Protein AF-A0A1W9WIZ7-F1 (afdb_monomer_lite)

pLDDT: mean 94.09, std 6.6, range [62.38, 98.38]

Sequence (155 aa):
MKAIYQNPTNDERKLASLAHGSILVTFIISVFSSGLATLLPLLIPMYIGWSHKDRSKYVTFHAWQAATFQVSVMIFMLVLGTVLGIAWGVTTLLMPVLIGFLLLPVAIVLSVVIGITLFFTPLSGLAYGLIAAWEVYHHDNFRYRLIANWVENRL

Radius of gyration: 19.45 Å; chains: 1; bounding box: 50×31×54 Å

Secondary structure (DSSP, 8-state):
--GGG-S--HHHHHHHHHHHHHHHHHHHHHHHTTTTTTHHHHHHHHHHHHHTTTT-HHHHHHHHHHHHHHHHHHHHHHHHHHHHHHHHHHHHHTGGGSHHHHHHHHHHHHHHHHHHHHHHHHHHHHHHHHHHHHHHHH-TT---TTTHHHHHT--

Foldseek 3Di:
DPPLLPDDDLVLLLLLLVLLLLLVVLLVCCVVVVNPCSVVSLVSLVVQLVVCVPPGPLSNLSSVQNSVLSVVLSVVLVVLVVVLVVLQVVLVVCVVVVVSVVSVVVSVVSCVVSVVVNVVSSVVSNVVSNVQSVCSNVPSDDDDPVRNVVSVVVD

Structure (mmCIF, N/CA/C/O backbone):
data_AF-A0A1W9WIZ7-F1
#
_entry.id   AF-A0A1W9WIZ7-F1
#
loop_
_atom_site.group_PDB
_atom_site.id
_atom_site.type_symbol
_atom_site.label_atom_id
_atom_site.label_alt_id
_atom_site.label_comp_id
_atom_site.label_asym_id
_atom_site.label_entity_id
_atom_site.label_seq_id
_atom_site.pdbx_PDB_ins_code
_atom_site.Cartn_x
_atom_site.Cartn_y
_atom_site.Cartn_z
_atom_site.occupancy
_atom_site.B_iso_or_equiv
_atom_site.auth_seq_id
_atom_site.auth_comp_id
_atom_site.auth_asym_id
_atom_site.auth_atom_id
_atom_site.pdbx_PDB_model_num
ATOM 1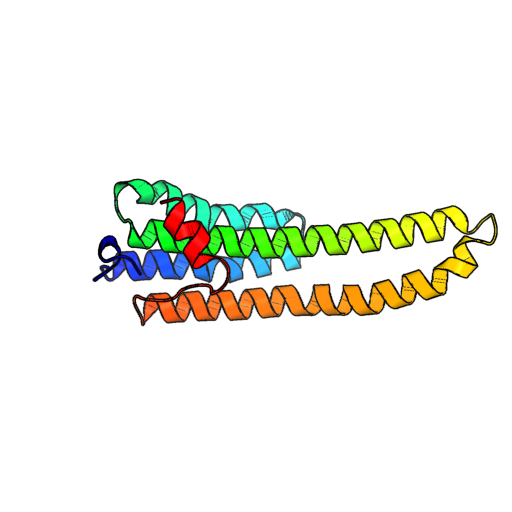 N N . MET A 1 1 ? -20.338 -11.108 9.222 1.00 62.38 1 MET A N 1
ATOM 2 C CA . MET A 1 1 ? -19.376 -10.965 10.332 1.00 62.38 1 MET A CA 1
ATOM 3 C C . MET A 1 1 ? -19.757 -12.015 11.366 1.00 62.38 1 MET A C 1
ATOM 5 O O . MET A 1 1 ? -20.958 -12.192 11.557 1.00 62.38 1 MET A O 1
ATOM 9 N N . LYS A 1 2 ? -18.810 -12.757 11.962 1.00 70.69 2 LYS A N 1
ATOM 10 C CA . LYS A 1 2 ? -19.128 -13.693 13.066 1.00 70.69 2 LYS A CA 1
ATOM 11 C C . LYS A 1 2 ? -19.900 -12.979 14.195 1.00 70.69 2 LYS A C 1
ATOM 13 O O . LYS A 1 2 ? -19.697 -11.790 14.429 1.00 70.69 2 LYS A O 1
ATOM 18 N N . ALA A 1 3 ? -20.745 -13.714 14.924 1.00 62.69 3 ALA A N 1
ATOM 19 C CA . ALA A 1 3 ? -21.577 -13.172 16.010 1.00 62.69 3 ALA A CA 1
ATOM 20 C C . ALA A 1 3 ? -20.769 -12.446 17.108 1.00 62.69 3 ALA A C 1
ATOM 22 O O . ALA A 1 3 ? -21.256 -11.495 17.707 1.00 62.69 3 ALA A O 1
ATOM 23 N N . ILE A 1 4 ? -19.505 -12.837 17.307 1.00 62.75 4 ILE A N 1
ATOM 24 C CA . ILE A 1 4 ? -18.567 -12.231 18.271 1.00 62.75 4 ILE A CA 1
ATOM 25 C C . ILE A 1 4 ? -18.165 -10.782 17.952 1.00 62.75 4 ILE A C 1
ATOM 27 O O . ILE A 1 4 ? -17.435 -10.168 18.725 1.00 62.75 4 ILE A O 1
ATOM 31 N N . TYR A 1 5 ? -18.589 -10.253 16.806 1.00 76.12 5 TYR A N 1
ATOM 32 C CA . TYR A 1 5 ? -18.322 -8.880 16.390 1.00 76.12 5 TYR A CA 1
ATOM 33 C C . TYR A 1 5 ? -19.559 -7.976 16.458 1.00 76.12 5 TYR A C 1
ATOM 35 O O . TYR A 1 5 ? -19.497 -6.830 16.025 1.00 76.12 5 TYR A O 1
ATOM 43 N N . GLN A 1 6 ? -20.694 -8.485 16.940 1.00 72.69 6 GLN A N 1
ATOM 44 C CA . GLN A 1 6 ? -21.948 -7.737 16.931 1.00 72.69 6 GLN A CA 1
ATOM 45 C C . GLN A 1 6 ? -22.123 -6.878 18.187 1.00 72.69 6 GLN A C 1
ATOM 47 O O . GLN A 1 6 ? -21.689 -7.257 19.272 1.00 72.69 6 GLN A O 1
ATOM 52 N N . ASN A 1 7 ? -22.807 -5.741 18.020 1.00 84.38 7 ASN A N 1
ATOM 53 C CA . ASN A 1 7 ? -23.104 -4.736 19.048 1.00 84.38 7 ASN A CA 1
ATOM 54 C C . ASN A 1 7 ? -21.868 -4.063 19.683 1.00 84.38 7 ASN A C 1
ATOM 56 O O . ASN A 1 7 ? -21.756 -4.044 20.911 1.00 84.38 7 ASN A O 1
ATOM 60 N N . PRO A 1 8 ? -20.946 -3.491 18.883 1.00 90.44 8 PRO A N 1
ATOM 61 C CA . PRO A 1 8 ? -19.831 -2.730 19.427 1.00 90.44 8 PRO A CA 1
ATOM 62 C C . PRO A 1 8 ? -20.324 -1.504 20.202 1.00 90.44 8 PRO A C 1
ATOM 64 O O . PRO A 1 8 ? -21.303 -0.837 19.845 1.00 90.44 8 PRO A O 1
ATOM 67 N N . THR A 1 9 ? -19.599 -1.170 21.261 1.00 93.62 9 THR A N 1
ATOM 68 C CA . THR A 1 9 ? -19.774 0.094 21.974 1.00 93.62 9 THR A CA 1
ATOM 69 C C . THR A 1 9 ? -19.383 1.281 21.086 1.00 93.62 9 THR A C 1
ATOM 71 O O . THR A 1 9 ? -18.654 1.154 20.097 1.00 93.62 9 THR A O 1
ATOM 74 N N . ASN A 1 10 ? -19.833 2.483 21.459 1.00 94.31 10 ASN A N 1
ATOM 75 C CA . ASN A 1 10 ? -19.444 3.715 20.764 1.00 94.31 10 ASN A CA 1
ATOM 76 C C . ASN A 1 10 ? -17.922 3.917 20.719 1.00 94.31 10 ASN A C 1
ATOM 78 O O . ASN A 1 10 ? -17.400 4.420 19.725 1.00 94.31 10 ASN A O 1
ATOM 82 N N . ASP A 1 11 ? -17.211 3.532 21.777 1.00 95.44 11 ASP A N 1
ATOM 83 C CA . ASP A 1 11 ? -15.762 3.708 21.852 1.00 95.44 11 ASP A CA 1
ATOM 84 C C . ASP A 1 11 ? -15.024 2.692 20.977 1.00 95.44 11 ASP A C 1
ATOM 86 O O . ASP A 1 11 ? -14.069 3.055 20.289 1.00 95.44 11 ASP A O 1
ATOM 90 N N . GLU A 1 12 ? -15.517 1.454 20.893 1.00 95.38 12 GLU A N 1
ATOM 91 C CA . GLU A 1 12 ? -15.002 0.456 19.953 1.00 95.38 12 GLU A CA 1
ATOM 92 C C . GLU A 1 12 ? -15.212 0.880 18.495 1.00 95.38 12 GLU A C 1
ATOM 94 O O . GLU A 1 12 ? -14.287 0.762 17.690 1.00 95.38 12 GLU A O 1
ATOM 99 N N . ARG A 1 13 ? -16.379 1.447 18.152 1.00 95.44 13 ARG A N 1
ATOM 100 C CA . ARG A 1 13 ? -16.624 2.037 16.824 1.00 95.44 13 ARG A CA 1
ATOM 101 C C . ARG A 1 13 ? -15.649 3.161 16.499 1.00 95.44 13 ARG A C 1
ATOM 103 O O . ARG A 1 13 ? -15.078 3.179 15.411 1.00 95.44 13 ARG A O 1
ATOM 110 N N . LYS A 1 14 ? -15.423 4.086 17.437 1.00 96.56 14 LYS A N 1
ATOM 111 C CA . LYS A 1 14 ? -14.464 5.188 17.260 1.00 96.56 14 LYS A CA 1
ATOM 112 C C . LYS A 1 14 ? -13.049 4.663 17.042 1.00 96.56 14 LYS A C 1
ATOM 114 O O . LYS A 1 14 ? -12.392 5.091 16.101 1.00 96.56 14 LYS A O 1
ATOM 119 N N . LEU A 1 15 ? -12.590 3.723 17.867 1.00 97.19 15 LEU A N 1
ATOM 120 C CA . LEU A 1 15 ? -11.254 3.133 17.743 1.00 97.19 15 LEU A CA 1
ATOM 121 C C . LEU A 1 15 ? -11.077 2.365 16.429 1.00 97.19 15 LEU A C 1
ATOM 123 O O . LEU A 1 15 ? -10.062 2.527 15.753 1.00 97.19 15 LEU A O 1
ATOM 127 N N . ALA A 1 16 ? -12.071 1.570 16.036 1.00 96.81 16 ALA A N 1
ATOM 128 C CA . ALA A 1 16 ? -12.062 0.854 14.766 1.00 96.81 16 ALA A CA 1
ATOM 129 C C . ALA A 1 16 ? -12.060 1.826 13.570 1.00 96.81 16 ALA A C 1
ATOM 131 O O . ALA A 1 16 ? -11.267 1.666 12.642 1.00 96.81 16 ALA A O 1
ATOM 132 N N . SER A 1 17 ? -12.884 2.877 13.618 1.00 97.81 17 SER A N 1
ATOM 133 C CA . SER A 1 17 ? -12.919 3.936 12.604 1.00 97.81 17 SER A CA 1
ATOM 134 C C . SER A 1 17 ? -11.576 4.667 12.503 1.00 97.81 17 SER A C 1
ATOM 136 O O . SER A 1 17 ? -11.052 4.829 11.402 1.00 97.81 17 SER A O 1
ATOM 138 N N . LEU A 1 18 ? -10.951 5.011 13.636 1.00 98.06 18 LEU A N 1
ATOM 139 C CA . LEU A 1 18 ? -9.612 5.610 13.684 1.00 98.06 18 LEU A CA 1
ATOM 140 C C . LEU A 1 18 ? -8.546 4.698 13.069 1.00 98.06 18 LEU A C 1
ATOM 142 O O . LEU A 1 18 ? -7.656 5.185 12.369 1.00 98.06 18 LEU A O 1
ATOM 146 N N . ALA A 1 19 ? -8.642 3.381 13.274 1.00 98.19 19 ALA A N 1
ATOM 147 C CA . ALA A 1 19 ? -7.713 2.441 12.660 1.00 98.19 19 ALA A CA 1
ATOM 148 C C . ALA A 1 19 ? -7.785 2.500 11.125 1.00 98.19 19 ALA A C 1
ATOM 150 O O . ALA A 1 19 ? -6.745 2.562 10.473 1.00 98.19 19 ALA A O 1
ATOM 151 N N . HIS A 1 20 ? -8.979 2.577 10.533 1.00 98.06 20 HIS A N 1
ATOM 152 C CA . HIS A 1 20 ? -9.125 2.797 9.090 1.00 98.06 20 HIS A CA 1
ATOM 153 C C . HIS A 1 20 ? -8.694 4.212 8.670 1.00 98.06 20 HIS A C 1
ATOM 155 O O . HIS A 1 20 ? -7.941 4.363 7.708 1.00 98.06 20 HIS A O 1
ATOM 161 N N . GLY A 1 21 ? -9.090 5.235 9.433 1.00 98.06 21 GLY A N 1
ATOM 162 C CA . GLY A 1 21 ? -8.785 6.646 9.180 1.00 98.06 21 GLY A CA 1
ATOM 163 C C . GLY A 1 21 ? -7.293 6.987 9.226 1.00 98.06 21 GLY A C 1
ATOM 164 O O . GLY A 1 21 ? -6.867 7.955 8.598 1.00 98.06 21 GLY A O 1
ATOM 165 N N . SER A 1 22 ? -6.470 6.155 9.871 1.00 98.25 22 SER A N 1
ATOM 166 C CA . SER A 1 22 ? -5.003 6.265 9.844 1.00 98.25 22 SER A CA 1
ATOM 167 C C . SER A 1 22 ? -4.402 6.225 8.427 1.00 98.25 22 SER A C 1
ATOM 169 O O . SER A 1 22 ? -3.270 6.671 8.225 1.00 98.25 22 SER A O 1
ATOM 171 N N . ILE A 1 23 ? -5.163 5.781 7.417 1.00 98.06 23 ILE A N 1
ATOM 172 C CA . ILE A 1 23 ? -4.781 5.898 6.004 1.00 98.06 23 ILE A CA 1
ATOM 173 C C . ILE A 1 23 ? -4.506 7.353 5.601 1.00 98.06 23 ILE A C 1
ATOM 175 O O . ILE A 1 23 ? -3.630 7.592 4.778 1.00 98.06 23 ILE A O 1
ATOM 179 N N . LEU A 1 24 ? -5.197 8.335 6.193 1.00 98.19 24 LEU A N 1
ATOM 180 C CA . LEU A 1 24 ? -4.969 9.752 5.908 1.00 98.19 24 LEU A CA 1
ATOM 181 C C . LEU A 1 24 ? -3.584 10.190 6.386 1.00 98.19 24 LEU A C 1
ATOM 183 O O . LEU A 1 24 ? -2.851 10.844 5.648 1.00 98.19 24 LEU A O 1
ATOM 187 N N . VAL A 1 25 ? -3.202 9.772 7.596 1.00 97.81 25 VAL A N 1
ATOM 188 C CA . VAL A 1 25 ? -1.852 10.002 8.132 1.00 97.81 25 VAL A CA 1
ATOM 189 C C . VAL A 1 25 ? -0.821 9.307 7.247 1.00 97.81 25 VAL A C 1
ATOM 191 O O . VAL A 1 25 ? 0.192 9.909 6.898 1.00 97.81 25 VAL A O 1
ATOM 194 N N . THR A 1 26 ? -1.116 8.076 6.818 1.00 96.50 26 THR A N 1
ATOM 195 C CA . THR A 1 26 ? -0.273 7.324 5.882 1.00 96.50 26 THR A CA 1
ATOM 196 C C . THR A 1 26 ? -0.066 8.083 4.586 1.00 96.50 26 THR A C 1
ATOM 198 O O . THR A 1 26 ? 1.074 8.285 4.181 1.00 96.50 26 THR A O 1
ATOM 201 N N . PHE A 1 27 ? -1.140 8.566 3.970 1.00 96.56 27 PHE A N 1
ATOM 202 C CA . PHE A 1 27 ? -1.098 9.330 2.733 1.00 96.56 27 PHE A CA 1
ATOM 203 C C . PHE A 1 27 ? -0.264 10.606 2.878 1.00 96.56 27 PHE A C 1
ATOM 205 O O . PHE A 1 27 ? 0.669 10.808 2.105 1.00 96.56 27 PHE A O 1
ATOM 212 N N . ILE A 1 28 ? -0.540 11.427 3.897 1.00 97.25 28 ILE A N 1
ATOM 213 C CA . ILE A 1 28 ? 0.178 12.687 4.137 1.00 97.25 28 ILE A CA 1
ATOM 214 C C . ILE A 1 28 ? 1.674 12.414 4.327 1.00 97.25 28 ILE A C 1
ATOM 216 O O . ILE A 1 28 ? 2.500 12.973 3.607 1.00 97.25 28 ILE A O 1
ATOM 220 N N . ILE A 1 29 ? 2.035 11.514 5.245 1.00 96.62 29 ILE A N 1
ATOM 221 C CA . ILE A 1 29 ? 3.443 11.208 5.521 1.00 96.62 29 ILE A CA 1
ATOM 222 C C . ILE A 1 29 ? 4.128 10.615 4.285 1.00 96.62 29 ILE A C 1
ATOM 224 O O 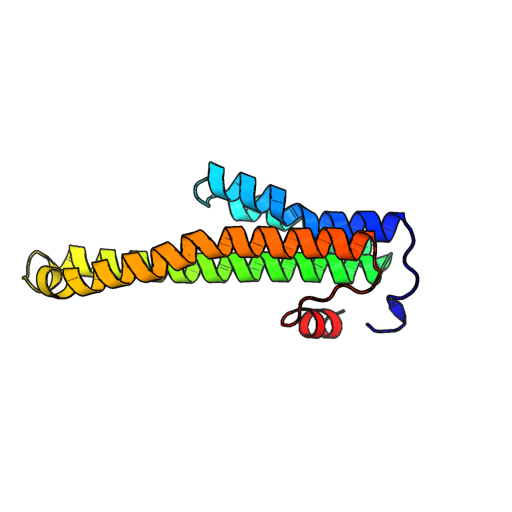. ILE A 1 29 ? 5.261 10.986 3.985 1.00 96.62 29 ILE A O 1
ATOM 228 N N . SER A 1 30 ? 3.451 9.750 3.529 1.00 93.81 30 SER A N 1
ATOM 229 C CA . SER A 1 30 ? 4.010 9.166 2.304 1.00 93.81 30 SER A CA 1
ATOM 230 C C . SER A 1 30 ? 4.286 10.232 1.244 1.00 93.81 30 SER A C 1
ATOM 232 O O . SER A 1 30 ? 5.370 10.241 0.672 1.00 93.81 30 SER A O 1
ATOM 234 N N . VAL A 1 31 ? 3.357 11.166 1.011 1.00 91.81 31 VAL A N 1
ATOM 235 C CA . VAL A 1 31 ? 3.528 12.239 0.016 1.00 91.81 31 VAL A CA 1
ATOM 236 C C . VAL A 1 31 ? 4.695 13.155 0.386 1.00 91.81 31 VAL A C 1
ATOM 238 O O . VAL A 1 31 ? 5.574 13.387 -0.439 1.00 91.81 31 VAL A O 1
ATOM 241 N N . PHE A 1 32 ? 4.754 13.632 1.632 1.00 94.44 32 PHE A N 1
ATOM 242 C CA . PHE A 1 32 ? 5.791 14.583 2.055 1.00 94.44 32 PHE A CA 1
ATOM 243 C C . PHE A 1 32 ? 7.168 13.949 2.298 1.00 94.44 32 PHE A C 1
ATOM 245 O O . PHE A 1 32 ? 8.160 14.668 2.372 1.00 94.44 32 PHE A O 1
ATOM 252 N N . SER A 1 33 ? 7.250 12.620 2.401 1.00 94.38 33 SER A N 1
ATOM 253 C CA . SER A 1 33 ? 8.519 11.889 2.532 1.00 94.38 33 SER A CA 1
ATOM 254 C C . SER A 1 33 ? 8.969 11.199 1.244 1.00 94.38 33 SER A C 1
ATOM 256 O O . SER A 1 33 ? 9.921 10.419 1.281 1.00 94.38 33 SER A O 1
ATOM 258 N N . SER A 1 34 ? 8.275 11.416 0.121 1.00 88.75 34 SER A N 1
ATOM 259 C CA . SER A 1 34 ? 8.494 10.657 -1.121 1.00 88.75 34 SER A CA 1
ATOM 260 C C . SER A 1 34 ? 8.454 9.137 -0.897 1.00 88.75 34 SER A C 1
ATOM 262 O O . SER A 1 34 ? 9.214 8.374 -1.488 1.00 88.75 34 SER A O 1
ATOM 264 N N . GLY A 1 35 ? 7.591 8.693 0.016 1.00 86.25 35 GLY A N 1
ATOM 265 C CA . GLY A 1 35 ? 7.405 7.299 0.398 1.00 86.25 35 GLY A CA 1
ATOM 266 C C . GLY A 1 35 ? 8.373 6.769 1.463 1.00 86.25 35 GLY A C 1
ATOM 267 O O . GLY A 1 35 ? 8.114 5.693 2.004 1.00 86.25 35 GLY A O 1
ATOM 268 N N . LEU A 1 36 ? 9.437 7.494 1.830 1.00 88.12 36 LEU A N 1
ATOM 269 C CA . LEU A 1 36 ? 10.474 6.996 2.749 1.00 88.12 36 LEU A CA 1
ATOM 270 C C . LEU A 1 36 ? 9.962 6.742 4.175 1.00 88.12 36 LEU A C 1
ATOM 272 O O . LEU A 1 36 ? 10.443 5.835 4.849 1.00 88.12 36 LEU A O 1
ATOM 276 N N . ALA A 1 37 ? 8.970 7.508 4.632 1.00 92.00 37 ALA A N 1
ATOM 277 C CA . ALA A 1 37 ? 8.410 7.395 5.979 1.00 92.00 37 ALA A CA 1
ATOM 278 C C . ALA A 1 37 ? 7.065 6.643 6.027 1.00 92.00 37 ALA A C 1
ATOM 280 O O . ALA A 1 37 ? 6.425 6.610 7.078 1.00 92.00 37 ALA A O 1
ATOM 281 N N . THR A 1 38 ? 6.641 6.010 4.924 1.00 90.00 38 THR A N 1
ATOM 282 C CA . THR A 1 38 ? 5.346 5.299 4.800 1.00 90.00 38 THR A CA 1
ATOM 283 C C . THR A 1 38 ? 5.142 4.227 5.874 1.00 90.00 38 THR A C 1
ATOM 285 O O . THR A 1 38 ? 4.017 3.979 6.301 1.00 90.00 38 THR A O 1
ATOM 288 N N . LEU A 1 39 ? 6.228 3.610 6.350 1.00 91.38 39 LEU A N 1
ATOM 289 C CA . LEU A 1 39 ? 6.177 2.553 7.361 1.00 91.38 39 LEU A CA 1
ATOM 290 C C . LEU A 1 39 ? 5.723 3.043 8.742 1.00 91.38 39 LEU A C 1
ATOM 292 O O . LEU A 1 39 ? 5.141 2.265 9.493 1.00 91.38 39 LEU A O 1
ATOM 296 N N . LEU A 1 40 ? 5.972 4.308 9.092 1.00 93.19 40 LEU A N 1
ATOM 297 C CA . LEU A 1 40 ? 5.671 4.826 10.431 1.00 93.19 40 LEU A CA 1
ATOM 298 C C . LEU A 1 40 ? 4.150 4.904 10.703 1.00 93.19 40 LEU A C 1
ATOM 300 O O . LEU A 1 40 ? 3.706 4.358 11.712 1.00 93.19 40 LEU A O 1
ATOM 304 N N . PRO A 1 41 ? 3.323 5.497 9.818 1.00 93.12 41 PRO A N 1
ATOM 305 C CA . PRO A 1 41 ? 1.863 5.489 9.941 1.00 93.12 41 PRO A CA 1
ATOM 306 C C . PRO A 1 41 ? 1.216 4.103 10.044 1.00 93.12 41 PRO A C 1
ATOM 308 O O . PRO A 1 41 ? 0.219 3.957 10.750 1.00 93.12 41 PRO A O 1
ATOM 311 N N . LEU A 1 42 ? 1.780 3.083 9.380 1.00 92.44 42 LEU A N 1
ATOM 312 C CA . LEU A 1 42 ? 1.255 1.707 9.409 1.00 92.44 42 LEU A CA 1
ATOM 313 C C . LEU A 1 42 ? 1.240 1.119 10.822 1.00 92.44 42 LEU A C 1
ATOM 315 O O . LEU A 1 42 ? 0.444 0.227 11.121 1.00 92.44 42 LEU A O 1
ATOM 319 N N . LEU A 1 43 ? 2.092 1.637 11.709 1.00 95.75 43 LEU A N 1
ATOM 320 C CA . LEU A 1 43 ? 2.138 1.216 13.101 1.00 95.75 43 LEU A CA 1
ATOM 321 C C . LEU A 1 43 ? 0.866 1.600 13.861 1.00 95.75 43 LEU A C 1
ATOM 323 O O . LEU A 1 43 ? 0.550 0.942 14.845 1.00 95.75 43 LEU A O 1
ATOM 327 N N . ILE A 1 44 ? 0.108 2.606 13.412 1.00 98.00 44 ILE A N 1
ATOM 328 C CA . ILE A 1 44 ? -1.117 3.066 14.081 1.00 98.00 44 ILE A CA 1
ATOM 329 C C . ILE A 1 44 ? -2.182 1.954 14.132 1.00 98.00 44 ILE A C 1
ATOM 331 O O . ILE A 1 44 ? -2.552 1.547 15.239 1.00 98.00 44 ILE A O 1
ATOM 335 N N . PRO A 1 45 ? -2.679 1.408 13.001 1.00 97.81 45 PRO A N 1
ATOM 336 C CA . PRO A 1 45 ? -3.675 0.341 13.045 1.00 97.81 45 PRO A CA 1
ATOM 337 C C . PRO A 1 45 ? -3.114 -0.938 13.682 1.00 97.81 45 PRO A C 1
ATOM 339 O O . PRO A 1 45 ? -3.833 -1.619 14.407 1.00 97.81 45 PRO A O 1
ATOM 342 N N . MET A 1 46 ? -1.824 -1.245 13.506 1.00 96.81 46 MET A N 1
ATOM 343 C CA . MET A 1 46 ? -1.198 -2.405 14.156 1.00 96.81 46 MET A CA 1
ATOM 344 C C . MET A 1 46 ? -1.183 -2.265 15.684 1.00 96.81 46 MET A C 1
ATOM 346 O O . MET A 1 46 ? -1.557 -3.192 16.402 1.00 96.81 46 MET A O 1
ATOM 350 N N . TYR A 1 47 ? -0.813 -1.087 16.189 1.00 97.88 47 TYR A N 1
ATOM 351 C CA . TYR A 1 47 ? -0.815 -0.775 17.614 1.00 97.88 47 TYR A CA 1
ATOM 352 C C . TYR A 1 47 ? -2.222 -0.866 18.209 1.00 97.88 47 TYR A C 1
ATOM 354 O O . TYR A 1 47 ? -2.401 -1.488 19.260 1.00 97.88 47 TYR A O 1
ATOM 362 N N . ILE A 1 48 ? -3.238 -0.318 17.530 1.00 97.81 48 ILE A N 1
ATOM 363 C CA . ILE A 1 48 ? -4.643 -0.447 17.953 1.00 97.81 48 ILE A CA 1
ATOM 364 C C . ILE A 1 48 ? -5.038 -1.930 18.020 1.00 97.81 48 ILE A C 1
ATOM 366 O O . ILE A 1 48 ? -5.586 -2.377 19.028 1.00 97.81 48 ILE A O 1
ATOM 370 N N . GLY A 1 49 ? -4.700 -2.712 16.991 1.00 95.94 49 GLY A N 1
ATOM 371 C CA . GLY A 1 49 ? -5.019 -4.138 16.921 1.00 95.94 49 GLY A CA 1
ATOM 372 C C . GLY A 1 49 ? -4.386 -4.958 18.045 1.00 95.94 49 GLY A C 1
ATOM 373 O O . GLY A 1 49 ? -5.080 -5.749 18.688 1.00 95.94 49 GLY A O 1
ATOM 374 N N . TRP A 1 50 ? -3.095 -4.747 18.324 1.00 96.62 50 TRP A N 1
ATOM 375 C CA . TRP A 1 50 ? -2.379 -5.438 19.401 1.00 96.62 50 TRP A CA 1
ATOM 376 C C . TRP A 1 50 ? -2.834 -5.019 20.797 1.00 96.62 50 TRP A C 1
ATOM 378 O O . TRP A 1 50 ? -3.014 -5.884 21.652 1.00 96.62 50 TRP A O 1
ATOM 388 N N . SER A 1 51 ? -3.048 -3.723 21.036 1.00 97.44 51 SER A N 1
ATOM 389 C CA . SER A 1 51 ? -3.469 -3.205 22.348 1.00 97.44 51 SER A CA 1
ATOM 390 C C . SER A 1 51 ? -4.874 -3.661 22.758 1.00 97.44 51 SER A C 1
ATOM 392 O O . SER A 1 51 ? -5.180 -3.707 23.951 1.00 97.44 51 SER A O 1
ATOM 394 N N . HIS A 1 52 ? -5.710 -4.044 21.787 1.00 95.38 52 HIS A N 1
ATOM 395 C CA . HIS A 1 52 ? -7.096 -4.459 22.013 1.00 95.38 52 HIS A CA 1
ATOM 396 C C . HIS A 1 52 ? -7.352 -5.954 21.778 1.00 95.38 52 HIS A C 1
ATOM 398 O O . HIS A 1 52 ? -8.485 -6.395 21.969 1.00 95.38 52 HIS A O 1
ATOM 404 N N . LYS A 1 53 ? -6.320 -6.748 21.446 1.00 93.38 53 LYS A N 1
ATOM 405 C CA . LYS A 1 53 ? -6.447 -8.173 21.064 1.00 93.38 53 LYS A CA 1
ATOM 406 C C . LYS A 1 53 ? -7.216 -9.044 22.069 1.00 93.38 53 LYS A C 1
ATOM 408 O O . LYS A 1 53 ? -7.941 -9.952 21.659 1.00 93.38 53 LYS A O 1
ATOM 413 N N . ASP A 1 54 ? -7.076 -8.735 23.358 1.00 93.25 54 ASP A N 1
ATOM 414 C CA . ASP A 1 54 ? -7.692 -9.469 24.471 1.00 93.25 54 ASP A CA 1
ATOM 415 C C . ASP A 1 54 ? -8.941 -8.759 25.027 1.00 93.25 54 ASP A C 1
ATOM 417 O O . ASP A 1 54 ? -9.611 -9.286 25.908 1.00 93.25 54 ASP A O 1
ATOM 421 N N . ARG A 1 55 ? -9.255 -7.552 24.530 1.00 92.38 55 ARG A N 1
ATOM 422 C CA . ARG A 1 55 ? -10.322 -6.680 25.057 1.00 92.38 55 ARG A CA 1
ATOM 423 C C . ARG A 1 55 ? -11.521 -6.578 24.124 1.00 92.38 55 ARG A C 1
ATOM 425 O O . ARG A 1 55 ? -12.648 -6.555 24.595 1.00 92.38 55 ARG A O 1
ATOM 432 N N . SER A 1 56 ? -11.283 -6.505 22.814 1.00 93.81 56 SER A N 1
ATOM 433 C CA . SER A 1 56 ? -12.340 -6.318 21.821 1.00 93.81 56 SER A CA 1
ATOM 434 C C . SER A 1 56 ? -12.004 -7.020 20.514 1.00 93.81 56 SER A C 1
ATOM 436 O O . SER A 1 56 ? -11.137 -6.589 19.753 1.00 93.81 56 SER A O 1
ATOM 438 N N . LYS A 1 57 ? -12.753 -8.085 20.207 1.00 93.62 57 LYS A N 1
ATOM 439 C CA . LYS A 1 57 ? -12.638 -8.776 18.917 1.00 93.62 57 LYS A CA 1
ATOM 440 C C . LYS A 1 57 ? -13.029 -7.858 17.757 1.00 93.62 57 LYS A C 1
ATOM 442 O O . LYS A 1 57 ? -12.393 -7.935 16.708 1.00 93.62 57 LYS A O 1
ATOM 447 N N . TYR A 1 58 ? -14.004 -6.966 17.953 1.00 94.25 58 TYR A N 1
ATOM 448 C CA . TYR A 1 58 ? -14.429 -5.982 16.953 1.00 94.25 58 TYR A CA 1
ATOM 449 C C . TYR A 1 58 ? -13.297 -5.019 16.575 1.00 94.25 58 TYR A C 1
ATOM 451 O O . TYR A 1 58 ? -12.913 -4.947 15.405 1.00 94.25 58 TYR A O 1
ATOM 459 N N . VAL A 1 59 ? -12.700 -4.339 17.564 1.00 96.12 59 VAL A N 1
ATOM 460 C CA . VAL A 1 59 ? -11.600 -3.388 17.324 1.00 96.12 59 VAL A CA 1
ATOM 461 C C . VAL A 1 59 ? -10.412 -4.098 16.695 1.00 96.12 59 VAL A C 1
ATOM 463 O O . VAL A 1 59 ? -9.866 -3.624 15.702 1.00 96.12 59 VAL A O 1
ATOM 466 N N . THR A 1 60 ? -10.038 -5.263 17.225 1.00 95.88 60 THR A N 1
ATOM 467 C CA . THR A 1 60 ? -8.918 -6.044 16.698 1.00 95.88 60 THR A CA 1
ATOM 468 C C . THR A 1 60 ? -9.143 -6.463 15.251 1.00 95.88 60 THR A C 1
ATOM 470 O O . THR A 1 60 ? -8.228 -6.330 14.441 1.00 95.88 60 THR A O 1
ATOM 473 N N . PHE A 1 61 ? -10.347 -6.908 14.891 1.00 95.44 61 PHE A N 1
ATOM 474 C CA . PHE A 1 61 ? -10.667 -7.251 13.509 1.00 95.44 61 PHE A CA 1
ATOM 475 C C . PHE A 1 61 ? -10.495 -6.063 12.564 1.00 95.44 61 PHE A C 1
ATOM 477 O O . PHE A 1 61 ? -9.750 -6.180 11.593 1.00 95.44 61 PHE A O 1
ATOM 484 N N . HIS A 1 62 ? -11.117 -4.919 12.857 1.00 96.50 62 HIS A N 1
ATOM 485 C CA . HIS A 1 62 ? -11.025 -3.730 12.004 1.00 96.50 62 HIS A CA 1
ATOM 486 C C . HIS A 1 62 ? -9.609 -3.166 11.924 1.00 96.50 62 HIS A C 1
ATOM 488 O O . HIS A 1 62 ? -9.142 -2.808 10.844 1.00 96.50 62 HIS A O 1
ATOM 494 N N . ALA A 1 63 ? -8.885 -3.160 13.041 1.00 97.44 63 ALA A N 1
ATOM 495 C CA . ALA A 1 63 ? -7.510 -2.697 13.087 1.00 97.44 63 ALA A CA 1
ATOM 496 C C . ALA A 1 63 ? -6.577 -3.566 12.228 1.00 97.44 63 ALA A C 1
ATOM 498 O O . ALA A 1 63 ? -5.815 -3.036 11.418 1.00 97.44 63 ALA A O 1
ATOM 499 N N . TRP A 1 64 ? -6.693 -4.896 12.304 1.00 96.88 64 TRP A N 1
ATOM 500 C CA . TRP A 1 64 ? -5.942 -5.790 11.418 1.00 96.88 64 TRP A CA 1
ATOM 501 C C . TRP A 1 64 ? -6.403 -5.720 9.964 1.00 96.88 64 TRP A C 1
ATOM 503 O O . TRP A 1 64 ? -5.574 -5.837 9.060 1.00 96.88 64 TRP A O 1
ATOM 513 N N . GLN A 1 65 ? -7.694 -5.487 9.712 1.00 96.50 65 GLN A N 1
ATOM 514 C CA . GLN A 1 65 ? -8.216 -5.256 8.364 1.00 96.50 65 GLN A CA 1
ATOM 515 C C . GLN A 1 65 ? -7.600 -4.001 7.735 1.00 96.50 65 GLN A C 1
ATOM 517 O O . GLN A 1 65 ? -7.131 -4.054 6.598 1.00 96.50 65 GLN A O 1
ATOM 522 N N . ALA A 1 66 ? -7.561 -2.896 8.485 1.00 97.75 66 ALA A N 1
ATOM 523 C CA . ALA A 1 66 ? -6.948 -1.640 8.076 1.00 97.75 66 ALA A CA 1
ATOM 524 C C . ALA A 1 66 ? -5.438 -1.793 7.860 1.00 97.75 66 ALA A C 1
ATOM 526 O O . ALA A 1 66 ? -4.946 -1.428 6.796 1.00 97.75 66 ALA A O 1
ATOM 527 N N . ALA A 1 67 ? -4.719 -2.401 8.810 1.00 97.31 67 ALA A N 1
ATOM 528 C CA . ALA A 1 67 ? -3.284 -2.652 8.681 1.00 97.31 67 ALA A CA 1
ATOM 529 C C . ALA A 1 67 ? -2.968 -3.497 7.437 1.00 97.31 67 ALA A C 1
ATOM 531 O O . ALA A 1 67 ? -2.118 -3.126 6.631 1.00 97.31 67 ALA A O 1
ATOM 532 N N . THR A 1 68 ? -3.702 -4.595 7.228 1.00 97.06 68 THR A N 1
ATOM 533 C CA . THR A 1 68 ? -3.501 -5.482 6.071 1.00 97.06 68 THR A CA 1
ATOM 534 C C . THR A 1 68 ? -3.772 -4.757 4.755 1.00 97.06 68 THR A C 1
ATOM 536 O O . THR A 1 68 ? -3.019 -4.925 3.797 1.00 97.06 68 THR A O 1
ATOM 539 N N . PHE A 1 69 ? -4.813 -3.922 4.697 1.00 97.44 69 PHE A N 1
ATOM 540 C CA . PHE A 1 69 ? -5.103 -3.105 3.521 1.00 97.44 69 PHE A CA 1
ATOM 541 C C . PHE A 1 69 ? -3.974 -2.123 3.209 1.00 97.44 69 PHE A C 1
ATOM 543 O O . PHE A 1 69 ? -3.470 -2.117 2.087 1.00 97.44 69 PHE A O 1
ATOM 550 N N . GLN A 1 70 ? -3.528 -1.347 4.199 1.00 97.38 70 GLN A N 1
ATOM 551 C CA . GLN A 1 70 ? -2.465 -0.363 3.994 1.00 97.38 70 GLN A CA 1
ATOM 552 C C . GLN A 1 70 ? -1.134 -1.030 3.607 1.00 97.38 70 GLN A C 1
ATOM 554 O O . GLN A 1 70 ? -0.469 -0.572 2.678 1.00 97.38 70 GLN A O 1
ATOM 559 N N . VAL A 1 71 ? -0.784 -2.159 4.236 1.00 96.38 71 VAL A N 1
ATOM 560 C CA . VAL A 1 71 ? 0.392 -2.966 3.864 1.00 96.38 71 VAL A CA 1
ATOM 561 C C . VAL A 1 71 ? 0.271 -3.503 2.437 1.00 96.38 71 VAL A C 1
ATOM 563 O O . VAL A 1 71 ? 1.242 -3.454 1.688 1.00 96.38 71 VAL A O 1
ATOM 566 N N . SER A 1 72 ? -0.910 -3.972 2.027 1.00 96.31 72 SER A N 1
ATOM 567 C CA . SER A 1 72 ? -1.127 -4.481 0.665 1.00 96.31 72 SER A CA 1
ATOM 568 C C . SER A 1 72 ? -0.933 -3.386 -0.383 1.00 96.31 72 SER A C 1
ATOM 570 O O . SER A 1 72 ? -0.251 -3.608 -1.382 1.00 96.31 72 SER A O 1
ATOM 572 N N . VAL A 1 73 ? -1.480 -2.190 -0.134 1.00 95.88 73 VAL A N 1
ATOM 573 C CA . VAL A 1 73 ? -1.273 -1.018 -0.997 1.00 95.88 73 VAL A CA 1
ATOM 574 C C . VAL A 1 73 ? 0.211 -0.657 -1.055 1.00 95.88 73 VAL A C 1
ATOM 576 O O . VAL A 1 73 ? 0.748 -0.484 -2.144 1.00 95.88 73 VAL A O 1
ATOM 579 N N . MET A 1 74 ? 0.902 -0.609 0.087 1.00 94.88 74 MET A N 1
ATOM 580 C CA . MET A 1 74 ? 2.335 -0.308 0.131 1.00 94.88 74 MET A CA 1
ATOM 581 C C . MET A 1 74 ? 3.169 -1.324 -0.661 1.00 94.88 74 MET A C 1
ATOM 583 O O . MET A 1 74 ? 4.017 -0.922 -1.453 1.00 94.88 74 MET A O 1
ATOM 587 N N . ILE A 1 75 ? 2.933 -2.627 -0.475 1.00 95.94 75 ILE A N 1
ATOM 588 C CA . ILE A 1 75 ? 3.656 -3.685 -1.197 1.00 95.94 75 ILE A CA 1
ATOM 589 C C . ILE A 1 75 ? 3.426 -3.550 -2.702 1.00 95.94 75 ILE A C 1
ATOM 591 O O . ILE A 1 75 ? 4.380 -3.617 -3.472 1.00 95.94 75 ILE A O 1
ATOM 595 N N . PHE A 1 76 ? 2.182 -3.318 -3.124 1.00 96.31 76 PHE A N 1
ATOM 596 C CA . PHE A 1 76 ? 1.857 -3.116 -4.533 1.00 96.31 76 PHE A CA 1
ATOM 597 C C . PHE A 1 76 ? 2.626 -1.927 -5.133 1.00 96.31 76 PHE A C 1
ATOM 599 O O . PHE A 1 76 ? 3.243 -2.060 -6.190 1.00 96.31 76 PHE A O 1
ATOM 606 N N . MET A 1 77 ? 2.666 -0.795 -4.425 1.00 94.88 77 MET A N 1
ATOM 607 C CA . MET A 1 77 ? 3.422 0.389 -4.844 1.00 94.88 77 MET A CA 1
ATOM 608 C C . MET A 1 77 ? 4.925 0.131 -4.922 1.00 94.88 77 MET A C 1
ATOM 610 O O . MET A 1 77 ? 5.566 0.521 -5.897 1.00 94.88 77 MET A O 1
ATOM 614 N N . LEU A 1 78 ? 5.483 -0.547 -3.915 1.00 95.06 78 LEU A N 1
ATOM 615 C CA . LEU A 1 78 ? 6.899 -0.892 -3.869 1.00 95.06 78 LEU A CA 1
ATOM 616 C C . LEU A 1 78 ? 7.284 -1.771 -5.061 1.00 95.06 78 LEU A C 1
ATOM 618 O O . LEU A 1 78 ? 8.245 -1.457 -5.755 1.00 95.06 78 LEU A O 1
ATOM 622 N N . VAL A 1 79 ? 6.506 -2.821 -5.344 1.00 97.50 79 VAL A N 1
ATOM 623 C CA . VAL A 1 79 ? 6.749 -3.724 -6.478 1.00 97.50 79 VAL A CA 1
ATOM 624 C C . VAL A 1 79 ? 6.735 -2.958 -7.800 1.00 97.50 79 VAL A C 1
ATOM 626 O O . VAL A 1 79 ? 7.669 -3.093 -8.589 1.00 97.50 79 VAL A O 1
ATOM 629 N N . LEU A 1 80 ? 5.724 -2.118 -8.037 1.00 97.25 80 LEU A N 1
ATOM 630 C CA . LEU A 1 80 ? 5.638 -1.317 -9.260 1.00 97.25 80 LEU A CA 1
ATOM 631 C C . LEU A 1 80 ? 6.804 -0.330 -9.400 1.00 97.25 80 LEU A C 1
ATOM 633 O O . LEU A 1 80 ? 7.397 -0.226 -10.475 1.00 97.25 80 LEU A O 1
ATOM 637 N N . GLY A 1 81 ? 7.162 0.360 -8.314 1.00 95.75 81 GLY A N 1
ATOM 638 C CA . GLY A 1 81 ? 8.306 1.269 -8.286 1.00 95.75 81 GLY A CA 1
ATOM 639 C C . GLY A 1 81 ? 9.628 0.547 -8.558 1.00 95.75 81 GLY A C 1
ATOM 640 O O . GLY A 1 81 ? 10.445 1.032 -9.337 1.00 95.75 81 GLY A O 1
ATOM 641 N N . THR A 1 82 ? 9.822 -0.645 -7.985 1.00 96.62 82 THR A N 1
ATOM 642 C CA . THR A 1 82 ? 11.001 -1.483 -8.238 1.00 96.62 82 THR A CA 1
ATOM 643 C C . THR A 1 82 ? 11.066 -1.949 -9.689 1.00 96.62 82 THR A C 1
ATOM 645 O O . THR A 1 82 ? 12.123 -1.838 -10.304 1.00 96.62 82 THR A O 1
ATOM 648 N N . VAL A 1 83 ? 9.955 -2.417 -10.269 1.00 97.81 83 VAL A N 1
ATOM 649 C CA . VAL A 1 83 ? 9.903 -2.819 -11.686 1.00 97.81 83 VAL A CA 1
ATOM 650 C C . VAL A 1 83 ? 10.290 -1.652 -12.593 1.00 97.81 83 VAL A C 1
ATOM 652 O O . VAL A 1 83 ? 11.120 -1.823 -13.485 1.00 97.81 83 VAL A O 1
ATOM 655 N N . LEU A 1 84 ? 9.747 -0.459 -12.337 1.00 97.81 84 LEU A N 1
ATOM 656 C CA . LEU A 1 84 ? 10.079 0.734 -13.110 1.00 97.81 84 LEU A CA 1
ATOM 657 C C . LEU A 1 84 ? 11.556 1.129 -12.951 1.00 97.81 84 LEU A C 1
ATOM 659 O O . LEU A 1 84 ? 12.224 1.422 -13.942 1.00 97.81 84 LEU A O 1
ATOM 663 N N . GLY A 1 85 ? 12.081 1.087 -11.724 1.00 97.38 85 GLY A N 1
ATOM 664 C CA . GLY A 1 85 ? 13.489 1.360 -11.437 1.00 97.38 85 GLY A CA 1
ATOM 665 C C . GLY A 1 85 ? 14.438 0.391 -12.146 1.00 97.38 85 GLY A C 1
ATOM 666 O O . GLY A 1 85 ? 15.424 0.826 -12.736 1.00 97.38 85 GLY A O 1
ATOM 667 N N . ILE A 1 86 ? 14.117 -0.908 -12.163 1.00 98.31 86 ILE A N 1
ATOM 668 C CA . ILE A 1 86 ? 14.888 -1.927 -12.892 1.00 98.31 86 ILE A CA 1
ATOM 669 C C . ILE A 1 86 ? 14.814 -1.681 -14.400 1.00 98.31 86 ILE A C 1
ATOM 671 O O . ILE A 1 86 ? 15.848 -1.710 -15.064 1.00 98.31 86 ILE A O 1
ATOM 675 N N . ALA A 1 87 ? 13.626 -1.406 -14.946 1.00 97.94 87 ALA A N 1
ATOM 676 C CA . ALA A 1 87 ? 13.455 -1.144 -16.374 1.00 97.94 87 ALA A CA 1
ATOM 677 C C . ALA A 1 87 ? 14.329 0.030 -16.840 1.00 97.94 87 ALA A C 1
ATOM 679 O O . ALA A 1 87 ? 15.043 -0.088 -17.838 1.00 97.94 87 ALA A O 1
ATOM 680 N N . TRP A 1 88 ? 14.339 1.131 -16.083 1.00 98.31 88 TRP A N 1
ATOM 681 C CA . TRP A 1 88 ? 15.215 2.267 -16.364 1.00 98.31 88 TRP A CA 1
ATOM 682 C C . TRP A 1 88 ? 16.688 1.949 -16.138 1.00 98.31 88 TRP A C 1
ATOM 684 O O . TRP A 1 88 ? 17.497 2.293 -16.992 1.00 98.31 88 TRP A O 1
ATOM 694 N N . GLY A 1 89 ? 17.041 1.260 -15.051 1.00 98.31 89 GLY A N 1
ATOM 695 C CA . GLY A 1 89 ? 18.423 0.873 -14.760 1.00 98.31 89 GLY A CA 1
ATOM 696 C C . GLY A 1 89 ? 19.040 -0.003 -15.853 1.00 98.31 89 GLY A C 1
ATOM 697 O O . GLY A 1 89 ? 20.157 0.254 -16.288 1.00 98.31 89 GLY A O 1
ATOM 698 N N . VAL A 1 90 ? 18.301 -0.997 -16.354 1.00 98.25 90 VAL A N 1
ATOM 699 C CA . VAL A 1 90 ? 18.740 -1.849 -17.473 1.00 98.25 90 VAL A CA 1
ATOM 700 C C . VAL A 1 90 ? 18.834 -1.044 -18.768 1.00 98.25 90 VAL A C 1
ATOM 702 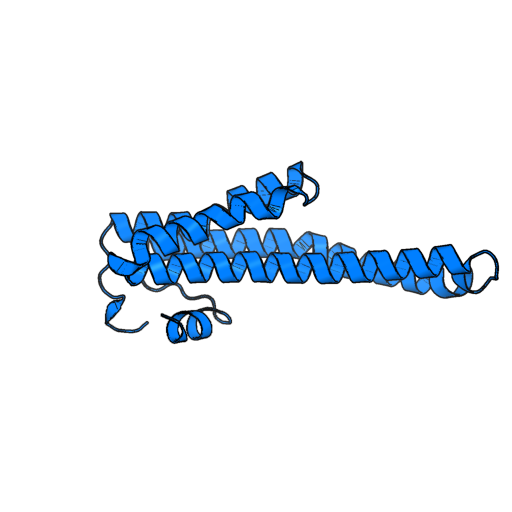O O . VAL A 1 90 ? 19.821 -1.154 -19.493 1.00 98.25 90 VAL A O 1
ATOM 705 N N . THR A 1 91 ? 17.828 -0.211 -19.048 1.00 98.31 91 THR A N 1
ATOM 706 C CA . THR A 1 91 ? 17.790 0.619 -20.258 1.00 98.31 91 THR A CA 1
ATOM 707 C C . THR A 1 91 ? 18.992 1.557 -20.321 1.00 98.31 91 THR A C 1
ATOM 709 O O . THR A 1 91 ? 19.673 1.593 -21.341 1.00 98.31 91 THR A O 1
ATOM 712 N N . THR A 1 92 ? 19.299 2.272 -19.234 1.00 98.06 92 THR A N 1
ATOM 713 C CA . THR A 1 92 ? 20.434 3.204 -19.177 1.00 98.06 92 THR A CA 1
ATOM 714 C C . THR A 1 92 ? 21.776 2.480 -19.194 1.00 98.06 92 THR A C 1
ATOM 716 O O . THR A 1 92 ? 22.676 2.911 -19.914 1.00 98.06 92 THR A O 1
ATOM 719 N N . LEU A 1 93 ? 21.903 1.351 -18.487 1.00 98.38 93 LEU A N 1
ATOM 720 C CA . LEU A 1 93 ? 23.118 0.531 -18.477 1.00 98.38 93 LEU A CA 1
ATOM 721 C C . LEU A 1 93 ? 23.494 0.025 -19.877 1.00 98.38 93 LEU A C 1
ATOM 723 O O . LEU A 1 93 ? 24.675 -0.034 -20.212 1.00 98.38 93 LEU A O 1
ATOM 727 N N . LEU A 1 94 ? 22.503 -0.325 -20.702 1.00 98.12 94 LEU A N 1
ATOM 728 C CA . LEU A 1 94 ? 22.706 -0.868 -22.048 1.00 98.12 94 LEU A CA 1
ATOM 729 C C . LEU A 1 94 ? 22.808 0.202 -23.148 1.00 98.12 94 LEU A C 1
ATOM 731 O O . LEU A 1 94 ? 23.021 -0.143 -24.313 1.00 98.12 94 LEU A O 1
ATOM 735 N N . MET A 1 95 ? 22.681 1.493 -22.821 1.00 97.12 95 MET A N 1
ATOM 736 C CA . MET A 1 95 ? 22.821 2.583 -23.801 1.00 97.12 95 MET A CA 1
ATOM 737 C C . MET A 1 95 ? 24.157 2.569 -24.566 1.00 97.12 95 MET A C 1
ATOM 739 O O . MET A 1 95 ? 24.114 2.726 -25.788 1.00 97.12 95 MET A O 1
ATOM 743 N N . PRO A 1 96 ? 25.330 2.334 -23.934 1.00 97.94 96 PRO A N 1
ATOM 744 C CA . PRO A 1 96 ? 26.619 2.372 -24.634 1.00 97.94 96 PRO A CA 1
ATOM 745 C C . PRO A 1 96 ? 26.761 1.340 -25.761 1.00 97.94 96 PRO A C 1
ATOM 747 O O . PRO A 1 96 ? 27.548 1.543 -26.679 1.00 97.94 96 PRO A O 1
ATOM 750 N N . VAL A 1 97 ? 25.994 0.246 -25.710 1.00 97.25 97 VAL A N 1
ATOM 751 C CA . VAL A 1 97 ? 26.012 -0.835 -26.713 1.00 97.25 97 VAL A CA 1
ATOM 752 C C . VAL A 1 97 ? 24.825 -0.765 -27.680 1.00 97.25 97 VAL A C 1
ATOM 754 O O . VAL A 1 97 ? 24.451 -1.768 -28.277 1.00 97.25 97 VAL A O 1
ATOM 757 N N . LEU A 1 98 ? 24.197 0.408 -27.817 1.00 95.06 98 LEU A N 1
ATOM 758 C CA . LEU A 1 98 ? 23.007 0.697 -28.635 1.00 95.06 98 LEU A CA 1
ATOM 759 C C . LEU A 1 98 ? 21.711 -0.031 -28.231 1.00 95.06 98 LEU A C 1
ATOM 761 O O . LEU A 1 98 ? 20.624 0.465 -28.523 1.00 95.06 98 LEU A O 1
ATOM 765 N N . ILE A 1 99 ? 21.793 -1.144 -27.497 1.00 96.81 99 ILE A N 1
ATOM 766 C CA . ILE A 1 99 ? 20.632 -1.906 -27.012 1.00 96.81 99 ILE A CA 1
ATOM 767 C C . ILE A 1 99 ? 19.727 -1.035 -26.130 1.00 96.81 99 ILE A C 1
ATOM 769 O O . ILE A 1 99 ? 18.507 -1.110 -26.245 1.00 96.81 99 ILE A O 1
ATOM 773 N N . GLY A 1 100 ? 20.295 -0.158 -25.298 1.00 94.31 100 GLY A N 1
ATOM 774 C CA . GLY A 1 100 ? 19.513 0.754 -24.460 1.00 94.31 100 GLY A CA 1
ATOM 775 C C . GLY A 1 100 ? 18.586 1.666 -25.267 1.00 94.31 100 GLY A C 1
ATOM 776 O O . GLY A 1 100 ? 17.446 1.885 -24.865 1.00 94.31 100 GLY A O 1
ATOM 777 N N . PHE A 1 101 ? 19.007 2.130 -26.449 1.00 97.06 101 PHE A N 1
ATOM 778 C CA . PHE A 1 101 ? 18.153 2.956 -27.310 1.00 97.06 101 PHE A CA 1
ATOM 779 C C . PHE A 1 101 ? 16.966 2.166 -27.869 1.00 97.06 101 PHE A C 1
ATOM 781 O O . PHE A 1 101 ? 15.882 2.724 -28.015 1.00 97.06 101 PHE A O 1
ATOM 788 N N . LEU A 1 102 ? 17.139 0.863 -28.119 1.00 97.06 102 LEU A N 1
ATOM 789 C CA . LEU A 1 102 ? 16.046 -0.028 -28.522 1.00 97.06 102 LEU A CA 1
ATOM 790 C C . LEU A 1 102 ? 15.068 -0.301 -27.369 1.00 97.06 102 LEU A C 1
ATOM 792 O O . LEU A 1 102 ? 13.876 -0.484 -27.605 1.00 97.06 102 LEU A O 1
ATOM 796 N N . LEU A 1 103 ? 15.557 -0.309 -26.125 1.00 97.56 103 LEU A N 1
ATOM 797 C CA . LEU A 1 103 ? 14.734 -0.482 -24.922 1.00 97.56 103 LEU A CA 1
ATOM 798 C C . LEU A 1 103 ? 14.040 0.812 -24.472 1.00 97.56 103 LEU A C 1
ATOM 800 O O . LEU A 1 103 ? 13.031 0.749 -23.770 1.00 97.56 103 LEU A O 1
ATOM 804 N N . LEU A 1 104 ? 14.526 1.980 -24.895 1.00 97.50 104 LEU A N 1
ATOM 805 C CA . LEU A 1 104 ? 13.999 3.281 -24.481 1.00 97.50 104 LEU A CA 1
ATOM 806 C C . LEU A 1 104 ? 12.487 3.453 -24.731 1.00 97.50 104 LEU A C 1
ATOM 808 O O . LEU A 1 104 ? 11.800 3.879 -23.800 1.00 97.50 104 LEU A O 1
ATOM 812 N N . PRO A 1 105 ? 11.914 3.091 -25.901 1.00 97.56 105 PRO A N 1
ATOM 813 C CA . PRO A 1 105 ? 10.468 3.172 -26.108 1.00 97.56 105 PRO A CA 1
ATOM 814 C C . PRO A 1 105 ? 9.687 2.300 -25.120 1.00 97.56 105 PRO A C 1
ATOM 816 O O . PRO A 1 105 ? 8.650 2.720 -24.611 1.00 97.56 105 PRO A O 1
ATOM 819 N N . VAL A 1 106 ? 10.207 1.110 -24.797 1.00 97.19 106 VAL A N 1
ATOM 820 C CA . VAL A 1 106 ? 9.594 0.197 -23.822 1.00 97.19 106 VAL A CA 1
ATOM 821 C C . VAL A 1 106 ? 9.624 0.816 -22.425 1.00 97.19 106 VAL A C 1
ATOM 823 O O . VAL A 1 106 ? 8.596 0.842 -21.751 1.00 97.19 106 VAL A O 1
ATOM 826 N N . ALA A 1 107 ? 10.764 1.375 -22.008 1.00 97.50 107 ALA A N 1
ATOM 827 C CA . ALA A 1 107 ? 10.894 2.059 -20.722 1.00 97.50 107 ALA A CA 1
ATOM 828 C C . ALA A 1 107 ? 9.936 3.256 -20.604 1.00 97.50 107 ALA A C 1
ATOM 830 O O . ALA A 1 107 ? 9.323 3.447 -19.556 1.00 97.50 107 ALA A O 1
ATOM 831 N N . ILE A 1 108 ? 9.741 4.022 -21.683 1.00 98.19 108 ILE A N 1
ATOM 832 C CA . ILE A 1 108 ? 8.797 5.148 -21.720 1.00 98.19 108 ILE A CA 1
ATOM 833 C C . ILE A 1 108 ? 7.346 4.669 -21.582 1.00 98.19 108 ILE A C 1
ATOM 835 O O . ILE A 1 108 ? 6.605 5.215 -20.765 1.00 98.19 108 ILE A O 1
ATOM 839 N N . VAL A 1 109 ? 6.928 3.642 -22.331 1.00 98.38 109 VAL A N 1
ATOM 840 C CA . VAL A 1 109 ? 5.563 3.096 -22.211 1.00 98.38 109 VAL A CA 1
ATOM 841 C C . VAL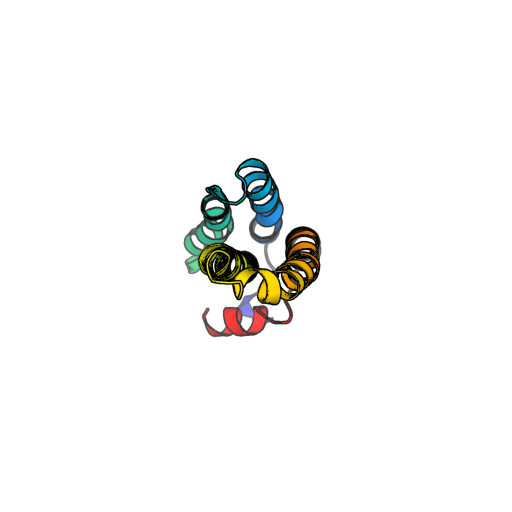 A 1 109 ? 5.321 2.551 -20.802 1.00 98.38 109 VAL A C 1
ATOM 843 O O . VAL A 1 109 ? 4.280 2.837 -20.205 1.00 98.38 109 VAL A O 1
ATOM 846 N N . LEU A 1 110 ? 6.297 1.833 -20.234 1.00 97.88 110 LEU A N 1
ATOM 847 C CA . LEU A 1 110 ? 6.233 1.366 -18.849 1.00 97.88 110 LEU A CA 1
ATOM 848 C C . LEU A 1 110 ? 6.106 2.531 -17.862 1.00 97.88 110 LEU A C 1
ATOM 850 O O . LEU A 1 110 ? 5.260 2.459 -16.973 1.00 97.88 110 LEU A O 1
ATOM 854 N N . SER A 1 111 ? 6.864 3.619 -18.037 1.00 98.00 111 SER A N 1
ATOM 855 C CA . SER A 1 111 ? 6.734 4.826 -17.208 1.00 98.00 111 SER A CA 1
ATOM 856 C C . SER A 1 111 ? 5.330 5.409 -17.237 1.00 98.00 111 SER A C 1
ATOM 858 O O . SER A 1 111 ? 4.826 5.807 -16.193 1.00 98.00 111 SER A O 1
ATOM 860 N N . VAL A 1 112 ? 4.683 5.463 -18.404 1.00 98.38 112 VAL A N 1
ATOM 861 C CA . VAL A 1 112 ? 3.328 6.018 -18.519 1.00 98.38 112 VAL A CA 1
ATOM 862 C C . VAL A 1 112 ? 2.325 5.131 -17.782 1.00 98.38 112 VAL A C 1
ATOM 864 O O . VAL A 1 112 ? 1.588 5.616 -16.926 1.00 98.38 112 VAL A O 1
ATOM 867 N N . VAL A 1 113 ? 2.322 3.826 -18.062 1.00 98.31 113 VAL A N 1
ATOM 868 C CA . VAL A 1 113 ? 1.359 2.885 -17.465 1.00 98.31 113 VAL A CA 1
ATOM 869 C C . VAL A 1 113 ? 1.558 2.766 -15.953 1.00 98.31 113 VAL A C 1
ATOM 871 O O . VAL A 1 113 ? 0.603 2.892 -15.177 1.00 98.31 113 VAL A O 1
ATOM 874 N N . ILE A 1 114 ? 2.801 2.552 -15.515 1.00 98.06 114 ILE A N 1
ATOM 875 C CA . ILE A 1 114 ? 3.129 2.428 -14.094 1.00 98.06 114 ILE A CA 1
ATOM 876 C C . ILE A 1 114 ? 2.947 3.773 -13.395 1.00 98.06 114 ILE A C 1
ATOM 878 O O . ILE A 1 114 ? 2.370 3.803 -12.316 1.00 98.06 114 ILE A O 1
ATOM 882 N N . GLY A 1 115 ? 3.353 4.887 -14.005 1.00 97.00 115 GLY A N 1
ATOM 883 C CA . GLY A 1 115 ? 3.196 6.226 -13.435 1.00 97.00 115 GLY A CA 1
ATOM 884 C C . GLY A 1 115 ? 1.735 6.588 -13.168 1.00 97.00 115 GLY A C 1
ATOM 885 O O . GLY A 1 115 ? 1.410 7.021 -12.065 1.00 97.00 115 GLY A O 1
ATOM 886 N N . ILE A 1 116 ? 0.835 6.323 -14.122 1.00 98.19 116 ILE A N 1
ATOM 887 C CA . ILE A 1 116 ? -0.617 6.480 -13.927 1.00 98.19 116 ILE A CA 1
ATOM 888 C C . ILE A 1 116 ? -1.092 5.600 -12.763 1.00 98.19 116 ILE A C 1
ATOM 890 O O . ILE A 1 116 ? -1.799 6.068 -11.870 1.00 98.19 116 ILE A O 1
ATOM 894 N N . THR A 1 117 ? -0.665 4.338 -12.729 1.00 97.56 117 THR A N 1
ATOM 895 C CA . THR A 1 117 ? -1.056 3.398 -11.668 1.00 97.56 117 THR A CA 1
ATOM 896 C C . THR A 1 117 ? -0.577 3.866 -10.289 1.00 97.56 117 THR A C 1
ATOM 898 O O . THR A 1 117 ? -1.365 3.894 -9.341 1.00 97.56 117 THR A O 1
ATOM 901 N N . LEU A 1 118 ? 0.681 4.298 -10.173 1.00 95.38 118 LEU A N 1
ATOM 902 C CA . LEU A 1 118 ? 1.276 4.846 -8.952 1.00 95.38 118 LEU A CA 1
ATOM 903 C C . LEU A 1 118 ? 0.615 6.161 -8.522 1.00 95.38 118 LEU A C 1
ATOM 905 O O . LEU A 1 118 ? 0.567 6.452 -7.332 1.00 95.38 118 LEU A O 1
ATOM 909 N N . PHE A 1 119 ? 0.079 6.943 -9.459 1.00 95.62 119 PHE A N 1
ATOM 910 C CA . PHE A 1 119 ? -0.627 8.183 -9.148 1.00 95.62 119 PHE A CA 1
ATOM 911 C C . PHE A 1 119 ? -2.043 7.941 -8.609 1.00 95.62 119 PHE A C 1
ATOM 913 O O . PHE A 1 119 ? -2.451 8.585 -7.645 1.00 95.62 119 PHE A O 1
ATOM 920 N N . PHE A 1 120 ? -2.801 7.008 -9.196 1.00 97.75 120 PHE A N 1
ATOM 921 C CA . PHE A 1 120 ? -4.202 6.771 -8.814 1.00 97.75 120 PHE A CA 1
ATOM 922 C C . PHE A 1 120 ? -4.381 5.797 -7.647 1.00 97.75 120 PHE A C 1
ATOM 924 O O . PHE A 1 120 ? -5.354 5.908 -6.896 1.00 97.75 120 PHE A O 1
ATOM 931 N N . THR A 1 121 ? -3.452 4.863 -7.448 1.00 96.25 121 THR A N 1
ATOM 932 C CA . THR A 1 121 ? -3.518 3.893 -6.344 1.00 96.25 121 THR A CA 1
ATOM 933 C C . THR A 1 121 ? -3.561 4.523 -4.938 1.00 96.25 121 THR A C 1
ATOM 935 O O . THR A 1 121 ? -4.392 4.084 -4.142 1.00 96.25 121 THR A O 1
ATOM 938 N N . PRO A 1 12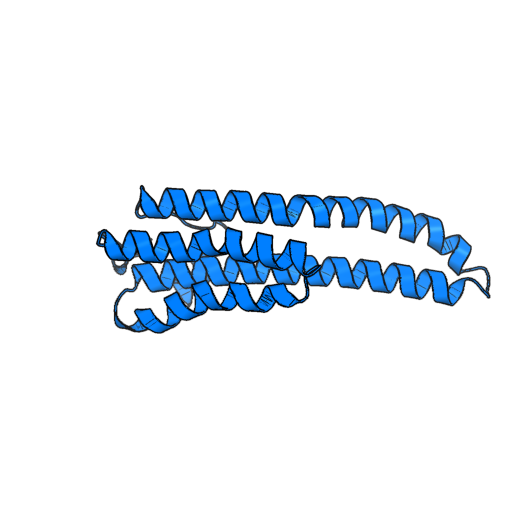2 ? -2.762 5.550 -4.578 1.00 94.88 122 PRO A N 1
ATOM 939 C CA . PRO A 1 122 ? -2.791 6.128 -3.241 1.00 94.88 122 PRO A CA 1
ATOM 940 C C . PRO A 1 122 ? -4.063 6.956 -3.023 1.00 94.88 122 PRO A C 1
ATOM 942 O O . PRO A 1 122 ? -4.607 6.941 -1.925 1.00 94.88 122 PRO A O 1
ATOM 945 N N . LEU A 1 123 ? -4.592 7.603 -4.070 1.00 97.44 123 LEU A N 1
ATOM 946 C CA . LEU A 1 123 ? -5.873 8.316 -4.033 1.00 97.44 123 LEU A CA 1
ATOM 947 C C . LEU A 1 123 ? -7.044 7.347 -3.835 1.00 97.44 123 LEU A C 1
ATOM 949 O O . LEU A 1 123 ? -7.906 7.575 -2.990 1.00 97.44 123 LEU A O 1
ATOM 953 N N . SER A 1 124 ? -7.041 6.233 -4.568 1.00 97.44 124 SER A N 1
ATOM 954 C CA . SER A 1 124 ? -8.053 5.179 -4.436 1.00 97.44 124 SER A CA 1
ATOM 955 C C . SER A 1 124 ? -7.971 4.504 -3.064 1.00 97.44 124 SER A C 1
ATOM 957 O O . SER A 1 124 ? -8.993 4.257 -2.428 1.00 97.44 124 SER A O 1
ATOM 959 N N . GLY A 1 125 ? -6.750 4.252 -2.580 1.00 96.62 125 GLY A N 1
ATOM 960 C CA . GLY A 1 125 ? -6.493 3.705 -1.251 1.00 96.62 125 GLY A CA 1
ATOM 961 C C . GLY A 1 125 ? -6.979 4.627 -0.134 1.00 96.62 125 GLY A C 1
ATOM 962 O O . GLY A 1 125 ? -7.668 4.172 0.778 1.00 96.62 125 GLY A O 1
ATOM 963 N N . LEU A 1 126 ? -6.685 5.926 -0.244 1.00 97.94 126 LEU A N 1
ATOM 964 C CA . LEU A 1 126 ? -7.164 6.961 0.668 1.00 97.94 126 LEU A CA 1
ATOM 965 C C . LEU A 1 126 ? -8.693 7.014 0.690 1.00 97.94 126 LEU A C 1
ATOM 967 O O . LEU A 1 126 ? -9.288 6.910 1.760 1.00 97.94 126 LEU A O 1
ATOM 971 N N . ALA A 1 127 ? -9.327 7.125 -0.480 1.00 98.19 127 ALA A N 1
ATOM 972 C CA . ALA A 1 127 ? -10.780 7.179 -0.588 1.00 98.19 127 ALA A CA 1
ATOM 973 C C . ALA A 1 127 ? -11.430 5.936 0.029 1.00 98.19 127 ALA A C 1
ATOM 975 O O . ALA A 1 127 ? -12.327 6.059 0.861 1.00 98.19 127 ALA A O 1
ATOM 976 N N . TYR A 1 128 ? -10.944 4.739 -0.313 1.00 97.50 128 TYR A N 1
ATOM 977 C CA . TYR A 1 128 ? -11.535 3.504 0.190 1.00 97.50 128 TYR A CA 1
ATOM 978 C C . TYR A 1 128 ? -11.334 3.326 1.700 1.00 97.50 128 TYR A C 1
ATOM 980 O O . TYR A 1 128 ? -12.257 2.900 2.392 1.00 97.50 128 TYR A O 1
ATOM 988 N N . GLY A 1 129 ? -10.171 3.708 2.234 1.00 97.38 129 GLY A N 1
ATOM 989 C CA . GLY A 1 129 ? -9.921 3.672 3.673 1.00 97.38 129 GLY A CA 1
ATOM 990 C C . GLY A 1 129 ? -10.726 4.706 4.465 1.00 97.38 129 GLY A C 1
ATOM 991 O O . GLY A 1 129 ? -11.156 4.411 5.578 1.00 97.38 129 GLY A O 1
ATOM 992 N N . LEU A 1 130 ? -11.003 5.883 3.896 1.00 97.94 130 LEU A N 1
ATOM 993 C CA . LEU A 1 130 ? -11.890 6.874 4.513 1.00 97.94 130 LEU A CA 1
ATOM 994 C C . LEU A 1 130 ? -13.362 6.454 4.453 1.00 97.94 130 LEU A C 1
ATOM 996 O O . LEU A 1 130 ? -14.073 6.632 5.440 1.00 97.94 130 LEU A O 1
ATOM 1000 N N . ILE A 1 131 ? -13.805 5.840 3.350 1.00 97.19 131 ILE A N 1
ATOM 1001 C CA . ILE A 1 131 ? -15.134 5.215 3.265 1.00 97.19 131 ILE A CA 1
ATOM 1002 C C . ILE A 1 131 ? -15.260 4.133 4.337 1.00 97.19 131 ILE A C 1
ATOM 1004 O O . ILE A 1 131 ? -16.238 4.122 5.075 1.00 97.19 131 ILE A O 1
ATOM 1008 N N . ALA A 1 132 ? -14.240 3.286 4.498 1.00 96.62 132 ALA A N 1
ATOM 1009 C CA . ALA A 1 132 ? -14.205 2.291 5.561 1.00 96.62 132 ALA A CA 1
ATOM 1010 C C . ALA A 1 132 ? -14.299 2.924 6.956 1.00 96.62 132 ALA A C 1
ATOM 1012 O O . ALA A 1 132 ? -15.076 2.466 7.787 1.00 96.62 132 ALA A O 1
ATOM 1013 N N . ALA A 1 133 ? -13.547 3.997 7.217 1.00 97.38 133 ALA A N 1
ATOM 1014 C CA . ALA A 1 133 ? -13.601 4.704 8.493 1.00 97.38 133 ALA A CA 1
ATOM 1015 C C . ALA A 1 133 ? -14.995 5.288 8.769 1.00 97.38 133 ALA A C 1
ATOM 1017 O O . ALA A 1 133 ? -15.491 5.185 9.892 1.00 97.38 133 ALA A O 1
ATOM 1018 N N . TRP A 1 134 ? -15.629 5.874 7.751 1.00 97.38 134 TRP A N 1
ATOM 1019 C CA . TRP A 1 134 ? -16.973 6.434 7.850 1.00 97.38 134 TRP A CA 1
ATOM 1020 C C . TRP A 1 134 ? -18.029 5.347 8.062 1.00 97.38 134 TRP A C 1
ATOM 1022 O O . TRP A 1 134 ? -18.867 5.488 8.954 1.00 97.38 134 TRP A O 1
ATOM 1032 N N . GLU A 1 135 ? -17.957 4.252 7.301 1.00 95.06 135 GLU A N 1
ATOM 1033 C CA . GLU A 1 135 ? -18.867 3.121 7.446 1.00 95.06 135 GLU A CA 1
ATOM 1034 C C . GLU A 1 135 ? -18.718 2.499 8.828 1.00 95.06 135 GLU A C 1
ATOM 1036 O O . GLU A 1 135 ? -19.714 2.408 9.514 1.00 95.06 135 GLU A O 1
ATOM 1041 N N . VAL A 1 136 ? -17.513 2.189 9.312 1.00 94.88 136 VAL A N 1
ATOM 1042 C CA . VAL A 1 136 ? -17.299 1.621 10.664 1.00 94.88 136 VAL A CA 1
ATOM 1043 C C . VAL A 1 136 ? -17.828 2.519 11.788 1.00 94.88 136 VAL A C 1
ATOM 1045 O O . VAL A 1 136 ? -18.223 2.029 12.847 1.00 94.88 136 VAL A O 1
ATOM 1048 N N . TYR A 1 137 ? -17.822 3.838 11.584 1.00 95.38 137 TYR A N 1
ATOM 1049 C CA . TYR A 1 137 ? -18.329 4.788 12.570 1.00 95.38 137 TYR A CA 1
ATOM 1050 C C . TYR A 1 137 ? -19.864 4.795 12.649 1.00 95.38 137 TYR A C 1
ATOM 1052 O O . TYR A 1 137 ? -20.413 4.906 13.744 1.00 95.38 137 TYR A O 1
ATOM 1060 N N . HIS A 1 138 ? -20.554 4.676 11.508 1.00 92.25 138 HIS A N 1
ATOM 1061 C CA . HIS A 1 138 ? -22.023 4.749 11.420 1.00 92.25 138 HIS A CA 1
ATOM 1062 C C . HIS A 1 138 ? -22.707 3.375 11.332 1.00 92.25 138 HIS A C 1
ATOM 1064 O O . HIS A 1 138 ? -23.900 3.247 11.606 1.00 92.25 138 HIS A O 1
ATOM 1070 N N . HIS A 1 139 ? -21.963 2.356 10.921 1.00 80.25 139 HIS A N 1
ATOM 1071 C CA . HIS A 1 139 ? -22.424 1.029 10.546 1.00 80.25 139 HIS A CA 1
ATOM 1072 C C . HIS A 1 139 ? -21.444 -0.025 11.083 1.00 80.25 139 HIS A C 1
ATOM 1074 O O . HIS A 1 139 ? -20.263 -0.048 10.752 1.00 80.25 139 HIS A O 1
ATOM 1080 N N . ASP A 1 140 ? -21.942 -0.974 11.869 1.00 74.19 140 ASP A N 1
ATOM 1081 C CA . ASP A 1 140 ? -21.090 -1.938 12.584 1.00 74.19 140 ASP A CA 1
ATOM 1082 C C . ASP A 1 140 ? -20.473 -3.043 11.687 1.00 74.19 140 ASP A C 1
ATOM 1084 O O . ASP A 1 140 ? -19.953 -4.029 12.193 1.00 74.19 140 ASP A O 1
ATOM 1088 N N . ASN A 1 141 ? -20.582 -2.967 10.352 1.00 81.81 141 ASN A N 1
ATOM 1089 C CA . ASN A 1 141 ? -20.405 -4.139 9.475 1.00 81.81 141 ASN A CA 1
ATOM 1090 C C . ASN A 1 141 ? -19.477 -3.938 8.264 1.00 81.81 141 ASN A C 1
ATOM 1092 O O . ASN A 1 141 ? -19.520 -4.748 7.332 1.00 81.81 141 ASN A O 1
ATOM 1096 N N . PHE A 1 142 ? -18.630 -2.905 8.244 1.00 91.69 142 PHE A N 1
ATOM 1097 C CA . PHE A 1 142 ? -17.713 -2.699 7.116 1.00 91.69 142 PHE A CA 1
ATOM 1098 C C . PHE A 1 142 ? -16.769 -3.894 6.912 1.00 91.69 142 PHE A C 1
ATOM 1100 O O . PHE A 1 142 ? -16.168 -4.422 7.855 1.00 91.69 142 PHE A O 1
ATOM 1107 N N . ARG A 1 143 ? -16.572 -4.303 5.654 1.00 92.81 143 ARG A N 1
ATOM 1108 C CA . ARG A 1 143 ? -15.635 -5.375 5.299 1.00 92.81 143 ARG A CA 1
ATOM 1109 C C . ARG A 1 143 ? -14.961 -5.118 3.957 1.00 92.81 143 ARG A C 1
ATOM 1111 O O . ARG A 1 143 ? -15.619 -5.108 2.918 1.00 92.81 143 ARG A O 1
ATOM 1118 N N . TYR A 1 144 ? -13.630 -5.047 3.956 1.00 91.06 144 TYR A N 1
ATOM 1119 C CA . TYR A 1 144 ? -12.854 -5.105 2.716 1.00 91.06 144 TYR A CA 1
ATOM 1120 C C . TYR A 1 144 ? -13.093 -6.427 1.977 1.00 91.06 144 TYR A C 1
ATOM 1122 O O . TYR A 1 144 ? -12.768 -7.496 2.496 1.00 91.06 144 TYR A O 1
ATOM 1130 N N . ARG A 1 145 ? -13.598 -6.367 0.738 1.00 89.25 145 ARG A N 1
ATOM 1131 C CA . ARG A 1 145 ? -14.026 -7.556 -0.031 1.00 89.25 145 ARG A CA 1
ATOM 1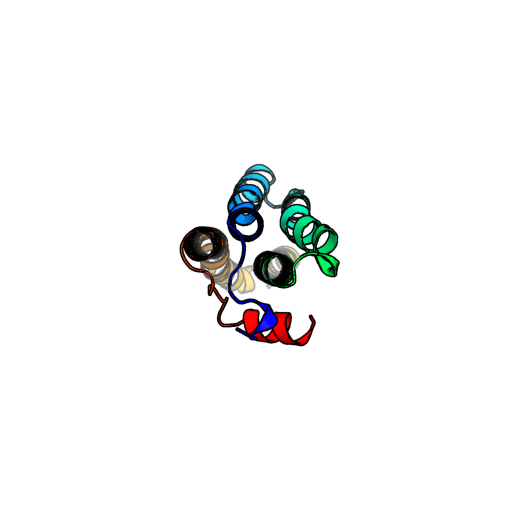132 C C . ARG A 1 145 ? -12.943 -8.634 -0.169 1.00 89.25 145 ARG A C 1
ATOM 1134 O O . ARG A 1 145 ? -13.248 -9.813 -0.045 1.00 89.25 145 ARG A O 1
ATOM 1141 N N . LEU A 1 146 ? -11.690 -8.234 -0.397 1.00 88.50 146 LEU A N 1
ATOM 1142 C CA . LEU A 1 146 ? -10.568 -9.158 -0.624 1.00 88.50 146 LEU A CA 1
ATOM 1143 C C . LEU A 1 146 ? -9.846 -9.582 0.666 1.00 88.50 146 LEU A C 1
ATOM 1145 O O . LEU A 1 146 ? -9.211 -10.630 0.702 1.00 88.50 146 LEU A O 1
ATOM 1149 N N . ILE A 1 147 ? -9.930 -8.771 1.723 1.00 91.06 147 ILE A N 1
ATOM 1150 C CA . ILE A 1 147 ? -9.060 -8.888 2.906 1.00 91.06 147 ILE A CA 1
ATOM 1151 C C . ILE A 1 147 ? -9.827 -9.415 4.121 1.00 91.06 147 ILE A C 1
ATOM 1153 O O . ILE A 1 147 ? -9.274 -10.147 4.940 1.00 91.06 147 ILE A O 1
ATOM 1157 N N . ALA A 1 148 ? -11.113 -9.084 4.244 1.00 88.31 148 ALA A N 1
ATOM 1158 C CA . ALA A 1 148 ? -11.878 -9.326 5.461 1.00 88.31 148 ALA A CA 1
ATOM 1159 C C . ALA A 1 148 ? -11.953 -10.806 5.852 1.00 88.31 148 ALA A C 1
ATOM 1161 O O . ALA A 1 148 ? -11.811 -11.122 7.028 1.00 88.31 148 ALA A O 1
ATOM 1162 N N . ASN A 1 149 ? -12.160 -11.709 4.891 1.00 89.56 149 ASN A N 1
ATOM 1163 C CA . ASN A 1 149 ? -12.244 -13.147 5.171 1.00 89.56 149 ASN A CA 1
ATOM 1164 C C . ASN A 1 149 ? -10.887 -13.716 5.604 1.00 89.56 149 ASN A C 1
ATOM 1166 O O . ASN A 1 149 ? -10.816 -14.534 6.516 1.00 89.56 149 ASN A O 1
ATOM 1170 N N . TRP A 1 150 ? -9.798 -13.252 4.985 1.00 90.62 150 TRP A N 1
ATOM 1171 C CA . TRP A 1 150 ? -8.448 -13.678 5.347 1.00 90.62 150 TRP A CA 1
ATOM 1172 C C . TRP A 1 150 ? -8.082 -13.247 6.773 1.00 90.62 150 TRP A C 1
ATOM 1174 O O . TRP A 1 150 ? -7.536 -14.053 7.523 1.00 90.62 150 TRP A O 1
ATOM 1184 N N . VAL A 1 151 ? -8.433 -12.016 7.167 1.00 91.44 151 VAL A N 1
ATOM 1185 C CA . VAL A 1 151 ? -8.214 -11.520 8.538 1.00 91.44 151 VAL A CA 1
ATOM 1186 C C . VAL A 1 151 ? -9.097 -12.266 9.543 1.00 91.44 151 VAL A C 1
ATOM 1188 O O . VAL A 1 151 ? -8.599 -12.713 10.569 1.00 91.44 151 VAL A O 1
ATOM 1191 N N . GLU A 1 152 ? -10.388 -12.455 9.246 1.00 89.81 152 GLU A N 1
ATOM 1192 C CA . GLU A 1 152 ? -11.344 -13.136 10.142 1.00 89.81 152 GLU A CA 1
ATOM 1193 C C . GLU A 1 152 ? -10.966 -14.600 10.433 1.00 89.81 152 GLU A C 1
ATOM 1195 O O . GLU A 1 152 ? -11.321 -15.135 11.483 1.00 89.81 152 GLU A O 1
ATOM 1200 N N . ASN A 1 153 ? -10.251 -15.252 9.512 1.00 88.38 153 ASN A N 1
ATOM 1201 C CA . ASN A 1 153 ? -9.776 -16.627 9.671 1.00 88.38 153 ASN A CA 1
ATOM 1202 C C . ASN A 1 153 ? -8.494 -16.740 10.514 1.00 88.38 153 ASN A C 1
ATOM 1204 O O . ASN A 1 153 ? -8.115 -17.847 10.884 1.00 88.38 153 ASN A O 1
ATOM 1208 N N . ARG A 1 154 ? -7.813 -15.622 10.794 1.00 86.81 154 ARG A N 1
ATOM 1209 C CA . ARG A 1 154 ? -6.564 -15.570 11.577 1.00 86.81 154 ARG A CA 1
ATOM 1210 C C . ARG A 1 154 ? -6.754 -15.014 12.994 1.00 86.81 154 ARG A C 1
ATOM 1212 O O . ARG A 1 154 ? -5.770 -14.902 13.723 1.00 86.81 154 ARG A O 1
ATOM 1219 N N . LEU A 1 155 ? -7.985 -14.656 13.358 1.00 83.88 155 LEU A N 1
ATOM 1220 C CA . LEU A 1 155 ? -8.388 -14.112 14.661 1.00 83.88 155 LEU A CA 1
ATOM 1221 C C . LEU A 1 155 ? -9.287 -15.082 15.425 1.00 83.88 155 LEU A C 1
ATOM 1223 O O . LEU A 1 155 ? -9.209 -15.043 16.676 1.00 83.88 155 LEU A O 1
#